Protein AF-A0A1Y2LIB0-F1 (afdb_monomer)

Organism: Epicoccum nigrum (NCBI:txid105696)

Secondary structure (DSSP, 8-state):
-HHHHHHHHHHHHHHT---SS-TTTTGGGEES-EEEEETTEEEEE--EEE-SSS--GGGEEE---EEEEETT-SSS-GGGPPP--TTTHHHHHHHHHHHT--

Structure (mmCIF, N/CA/C/O backbone):
data_AF-A0A1Y2LIB0-F1
#
_entry.id   AF-A0A1Y2LIB0-F1
#
loop_
_atom_site.group_PDB
_atom_site.id
_atom_site.type_symbol
_atom_site.label_atom_id
_atom_site.label_alt_id
_atom_site.label_comp_id
_atom_site.label_asym_id
_atom_site.label_entity_id
_atom_site.label_seq_id
_atom_site.pdbx_PDB_ins_code
_atom_site.Cartn_x
_atom_site.Cartn_y
_atom_site.Cartn_z
_atom_site.occupancy
_atom_site.B_iso_or_equiv
_atom_site.auth_seq_id
_atom_site.auth_comp_id
_atom_site.auth_asym_id
_atom_site.auth_atom_id
_atom_site.pdbx_PDB_model_num
ATOM 1 N N . MET A 1 1 ? 37.116 -15.308 14.034 1.00 62.59 1 MET A N 1
ATOM 2 C CA . MET A 1 1 ? 36.100 -15.907 13.131 1.00 62.59 1 MET A CA 1
ATOM 3 C C . MET A 1 1 ? 34.699 -15.334 13.366 1.00 62.59 1 MET A C 1
ATOM 5 O O . MET A 1 1 ? 34.089 -14.918 12.395 1.00 62.59 1 MET A O 1
ATOM 9 N N . PHE A 1 2 ? 34.221 -15.201 14.613 1.00 66.69 2 PHE A N 1
ATOM 10 C CA . PHE A 1 2 ? 32.898 -14.614 14.923 1.00 66.69 2 PHE A CA 1
ATOM 11 C C . PHE A 1 2 ? 32.708 -13.165 14.428 1.00 66.69 2 PHE A C 1
ATOM 13 O O . PHE A 1 2 ? 31.668 -12.817 13.881 1.00 66.69 2 PHE A O 1
ATOM 20 N N . MET A 1 3 ? 33.743 -12.330 14.555 1.00 73.12 3 MET A N 1
ATOM 21 C CA . MET A 1 3 ? 33.676 -10.918 14.162 1.00 73.12 3 MET A CA 1
ATOM 22 C C . MET A 1 3 ? 33.526 -10.720 12.642 1.00 73.12 3 MET A C 1
ATOM 24 O O . MET A 1 3 ? 32.825 -9.815 12.207 1.00 73.12 3 MET A O 1
ATOM 28 N N . LEU A 1 4 ? 34.125 -11.605 11.834 1.00 75.62 4 LEU A N 1
ATOM 29 C CA . LEU A 1 4 ? 34.029 -11.546 10.370 1.00 75.62 4 LEU A CA 1
ATOM 30 C C . LEU A 1 4 ? 32.612 -11.891 9.884 1.00 75.62 4 LEU A C 1
ATOM 32 O O . LEU A 1 4 ? 32.107 -11.254 8.966 1.00 75.62 4 LEU A O 1
ATOM 36 N N . ALA A 1 5 ? 31.967 -12.867 10.535 1.00 79.31 5 ALA A N 1
ATOM 37 C CA . ALA A 1 5 ? 30.595 -13.277 10.238 1.00 79.31 5 ALA A CA 1
ATOM 38 C C . ALA A 1 5 ? 29.567 -12.193 10.602 1.00 79.31 5 ALA A C 1
ATOM 40 O O . ALA A 1 5 ? 28.563 -12.018 9.917 1.00 79.31 5 ALA A O 1
ATOM 41 N N . LEU A 1 6 ? 29.829 -11.435 11.669 1.00 79.94 6 LEU A N 1
ATOM 42 C CA . LEU A 1 6 ? 28.946 -10.357 12.108 1.00 79.94 6 LEU A CA 1
ATOM 43 C C . LEU A 1 6 ? 29.030 -9.148 11.163 1.00 79.94 6 LEU A C 1
ATOM 45 O O . LEU A 1 6 ? 28.008 -8.563 10.816 1.00 79.94 6 LEU A O 1
ATOM 49 N N . VAL A 1 7 ? 30.235 -8.829 10.676 1.00 83.50 7 VAL A N 1
ATOM 50 C CA . VAL A 1 7 ? 30.450 -7.777 9.668 1.00 83.50 7 VAL A CA 1
ATOM 51 C C . VAL A 1 7 ? 29.836 -8.158 8.317 1.00 83.50 7 VAL A C 1
ATOM 53 O O . VAL A 1 7 ? 29.198 -7.314 7.688 1.00 83.50 7 VAL A O 1
ATOM 56 N N . SER A 1 8 ? 29.965 -9.417 7.878 1.00 77.31 8 SER A N 1
ATOM 57 C CA . SER A 1 8 ? 29.352 -9.868 6.622 1.00 77.31 8 SER A CA 1
ATOM 58 C C . SER A 1 8 ? 27.821 -9.884 6.692 1.00 77.31 8 SER A C 1
ATOM 60 O O . SER A 1 8 ? 27.173 -9.418 5.756 1.00 77.31 8 SER A O 1
ATOM 62 N N . ALA A 1 9 ? 27.232 -10.316 7.812 1.00 77.44 9 ALA A N 1
ATOM 63 C CA . ALA A 1 9 ? 25.785 -10.257 8.028 1.00 77.44 9 ALA A CA 1
ATOM 64 C C . ALA A 1 9 ? 25.245 -8.814 7.997 1.00 77.44 9 ALA A C 1
ATOM 66 O O . ALA A 1 9 ? 24.201 -8.551 7.397 1.00 77.44 9 ALA A O 1
ATOM 67 N N . LEU A 1 10 ? 25.977 -7.858 8.582 1.00 75.81 10 LEU A N 1
ATOM 68 C CA . LEU A 1 10 ? 25.592 -6.444 8.580 1.00 75.81 10 LEU A CA 1
ATOM 69 C C . LEU A 1 10 ? 25.644 -5.821 7.174 1.00 75.81 10 LEU A C 1
ATOM 71 O O . LEU A 1 10 ? 24.798 -4.995 6.829 1.00 75.81 10 LEU A O 1
ATOM 75 N N . LEU A 1 11 ? 26.616 -6.227 6.351 1.00 72.50 11 LEU A N 1
ATOM 76 C CA . LEU A 1 11 ? 26.739 -5.775 4.962 1.00 72.50 11 LEU A CA 1
ATOM 77 C C . LEU A 1 11 ? 25.573 -6.276 4.098 1.00 72.50 11 LEU A C 1
ATOM 79 O O . LEU A 1 11 ? 24.995 -5.494 3.344 1.00 72.50 11 LEU A O 1
ATOM 83 N N . VAL A 1 12 ? 25.180 -7.544 4.265 1.00 72.94 12 VAL A N 1
ATOM 84 C CA . VAL A 1 12 ? 24.016 -8.127 3.575 1.00 72.94 12 VAL A CA 1
ATOM 85 C C . VAL A 1 12 ? 22.726 -7.406 3.982 1.00 72.94 12 VAL A C 1
ATOM 87 O O . VAL A 1 12 ? 21.939 -7.028 3.116 1.00 72.94 12 VAL A O 1
ATOM 90 N N . ALA A 1 13 ? 22.537 -7.115 5.273 1.00 65.75 13 ALA A N 1
ATOM 91 C CA . ALA A 1 13 ? 21.369 -6.371 5.749 1.00 65.75 13 ALA A CA 1
ATOM 92 C C . ALA A 1 13 ? 21.271 -4.960 5.137 1.00 65.75 13 ALA A C 1
ATOM 94 O O . ALA A 1 13 ? 20.179 -4.524 4.773 1.00 65.75 13 ALA A O 1
ATOM 95 N N . LYS A 1 14 ? 22.402 -4.262 4.948 1.00 60.75 14 LYS A N 1
ATOM 96 C CA . LYS A 1 14 ? 22.418 -2.949 4.279 1.00 60.75 14 LYS A CA 1
ATOM 97 C C . LYS A 1 14 ? 22.076 -3.020 2.794 1.00 60.75 14 LYS A C 1
ATOM 99 O O . LYS A 1 14 ? 21.427 -2.109 2.290 1.00 60.75 14 LYS A O 1
ATOM 104 N N . THR A 1 15 ? 22.454 -4.088 2.094 1.00 58.56 15 THR A N 1
ATOM 105 C CA . THR A 1 15 ? 22.071 -4.260 0.680 1.00 58.56 15 THR A CA 1
ATOM 106 C C . THR A 1 15 ? 20.581 -4.556 0.480 1.00 58.56 15 THR A C 1
ATOM 108 O O . THR A 1 15 ? 20.075 -4.369 -0.621 1.00 58.56 15 THR A O 1
ATOM 111 N N . ILE A 1 16 ? 19.862 -4.961 1.536 1.00 55.78 16 ILE A N 1
ATOM 112 C CA . ILE A 1 16 ? 18.413 -5.225 1.496 1.00 55.78 16 ILE A CA 1
ATOM 113 C C . ILE A 1 16 ? 17.589 -3.941 1.697 1.00 55.78 16 ILE A C 1
ATOM 115 O O . ILE A 1 16 ? 16.373 -3.974 1.516 1.00 55.78 16 ILE A O 1
ATOM 119 N N . GLN A 1 17 ? 18.204 -2.785 1.997 1.00 53.12 17 GLN A N 1
ATOM 120 C CA . GLN A 1 17 ? 17.484 -1.507 1.949 1.00 53.12 17 GLN A CA 1
ATOM 121 C C . GLN A 1 17 ? 17.088 -1.191 0.503 1.00 53.12 17 GLN A C 1
ATOM 123 O O . GLN A 1 17 ? 17.801 -0.523 -0.246 1.00 53.12 17 GLN A O 1
ATOM 128 N N . GLN A 1 18 ? 15.917 -1.706 0.130 1.00 56.00 18 GLN A N 1
ATOM 129 C CA . GLN A 1 18 ? 15.161 -1.338 -1.049 1.00 56.00 18 GLN A CA 1
ATOM 130 C C . GLN A 1 18 ? 15.100 0.182 -1.107 1.00 56.00 18 GLN A C 1
ATOM 132 O O . GLN A 1 18 ? 14.736 0.817 -0.120 1.00 56.00 18 GLN A O 1
ATOM 137 N N . SER A 1 19 ? 15.561 0.717 -2.243 1.00 57.19 19 SER A N 1
ATOM 138 C CA . SER A 1 19 ? 15.380 2.083 -2.742 1.00 57.19 19 SER A CA 1
ATOM 139 C C . SER A 1 19 ? 14.903 3.073 -1.674 1.00 57.19 19 SER A C 1
ATOM 141 O O . SER A 1 19 ? 13.720 3.061 -1.355 1.00 57.19 19 SER A O 1
ATOM 143 N N . GLY A 1 20 ? 15.779 3.947 -1.155 1.00 60.53 20 GLY A N 1
ATOM 144 C CA . GLY A 1 20 ? 15.465 4.976 -0.139 1.00 60.53 20 GLY A CA 1
ATOM 145 C C . GLY A 1 20 ? 14.477 6.070 -0.581 1.00 60.53 20 GLY A C 1
ATOM 146 O O . GLY A 1 20 ? 14.610 7.226 -0.195 1.00 60.53 20 GLY A O 1
ATOM 147 N N . ARG A 1 21 ? 13.525 5.720 -1.441 1.00 70.81 21 ARG A N 1
ATOM 148 C CA . ARG A 1 21 ? 12.434 6.536 -1.938 1.00 70.81 21 ARG A CA 1
ATOM 149 C C . ARG A 1 21 ? 11.243 6.364 -1.005 1.00 70.81 21 ARG A C 1
ATOM 151 O O . ARG A 1 21 ? 10.898 5.242 -0.647 1.00 70.81 21 ARG A O 1
ATOM 158 N N . ASP A 1 22 ? 10.619 7.478 -0.650 1.00 76.38 22 ASP A N 1
ATOM 159 C CA . ASP A 1 22 ? 9.386 7.490 0.127 1.00 76.38 22 ASP A CA 1
ATOM 160 C C . ASP A 1 22 ? 8.286 6.723 -0.642 1.00 76.38 22 ASP A C 1
ATOM 162 O O . ASP A 1 22 ? 7.880 7.165 -1.722 1.00 76.38 22 ASP A O 1
ATOM 166 N N . PRO A 1 23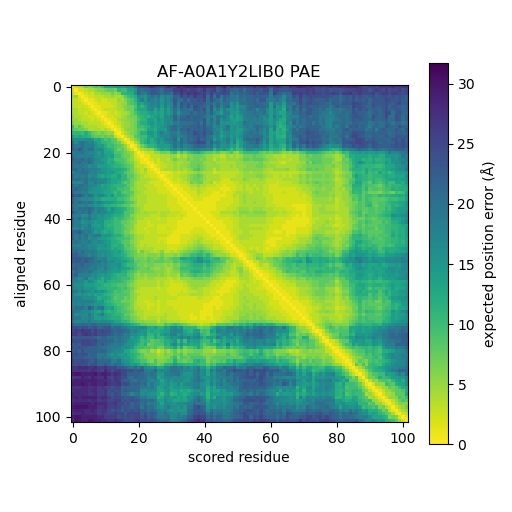 ? 7.810 5.565 -0.143 1.00 72.94 23 PRO A N 1
ATOM 167 C CA . PRO A 1 23 ? 6.870 4.707 -0.868 1.00 72.94 23 PRO A CA 1
ATOM 168 C C . PRO A 1 23 ? 5.460 5.294 -0.9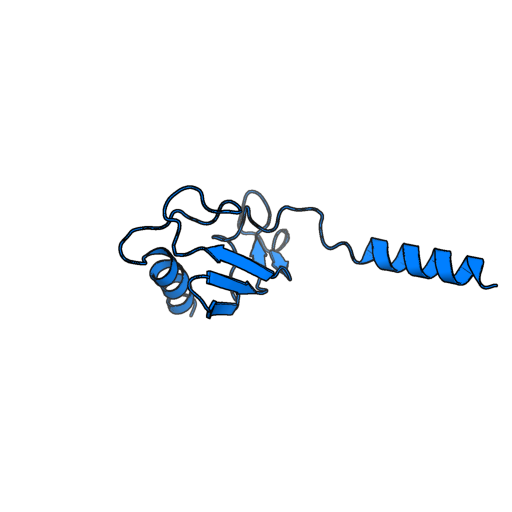89 1.00 72.94 23 PRO A C 1
ATOM 170 O O . PRO A 1 23 ? 4.579 4.660 -1.580 1.00 72.94 23 PRO A O 1
ATOM 173 N N . THR A 1 24 ? 5.254 6.473 -0.412 1.00 74.44 24 THR A N 1
ATOM 174 C CA . THR A 1 24 ? 3.951 7.067 -0.154 1.00 74.44 24 THR A CA 1
ATOM 175 C C . THR A 1 24 ? 3.585 8.177 -1.142 1.00 74.44 24 THR A C 1
ATOM 177 O O . THR A 1 24 ? 2.419 8.364 -1.473 1.00 74.44 24 THR A O 1
ATOM 180 N N . GLN A 1 25 ? 4.590 8.807 -1.755 1.00 75.31 25 GLN A N 1
ATOM 181 C CA . GLN A 1 25 ? 4.417 9.855 -2.770 1.00 75.31 25 GLN A CA 1
ATOM 182 C C . GLN A 1 25 ? 3.777 9.352 -4.078 1.00 75.31 25 GLN A C 1
ATOM 184 O O . GLN A 1 25 ? 3.204 10.128 -4.837 1.00 75.31 25 GLN A O 1
ATOM 189 N N . ASP A 1 26 ? 3.869 8.049 -4.361 1.00 73.81 26 ASP A N 1
ATOM 190 C CA . ASP A 1 26 ? 3.444 7.451 -5.633 1.00 73.81 26 ASP A CA 1
ATOM 191 C C . ASP A 1 26 ? 2.282 6.446 -5.465 1.00 73.81 26 ASP A C 1
ATOM 193 O O . ASP A 1 26 ? 2.080 5.579 -6.318 1.00 73.81 26 ASP A O 1
ATOM 197 N N . VAL A 1 27 ? 1.485 6.545 -4.388 1.00 75.50 27 VAL A N 1
ATOM 198 C CA . VAL A 1 27 ? 0.337 5.642 -4.134 1.00 75.50 27 VAL A CA 1
ATOM 199 C C . VAL A 1 27 ? -0.639 5.612 -5.320 1.00 75.50 27 VAL A C 1
ATOM 201 O O . VAL A 1 27 ? -0.982 4.533 -5.800 1.00 75.50 27 VAL A O 1
ATOM 204 N N . CYS A 1 28 ? -1.007 6.771 -5.877 1.00 74.56 28 CYS A N 1
ATOM 205 C CA . CYS A 1 28 ? -1.919 6.868 -7.030 1.00 74.56 28 CYS A CA 1
ATOM 206 C C . CYS A 1 28 ? -1.336 6.327 -8.347 1.00 74.56 28 CYS A C 1
ATOM 208 O O . CYS A 1 28 ? -2.075 6.103 -9.302 1.00 74.56 28 CYS A O 1
ATOM 210 N N . ARG A 1 29 ? -0.013 6.143 -8.425 1.00 75.94 29 ARG A N 1
ATOM 211 C CA . ARG A 1 29 ? 0.707 5.687 -9.629 1.00 75.94 29 ARG A CA 1
ATOM 212 C C . ARG A 1 29 ? 1.099 4.213 -9.551 1.00 75.94 29 ARG A C 1
ATOM 214 O O . ARG A 1 29 ? 1.852 3.715 -10.390 1.00 75.94 29 ARG A O 1
ATOM 221 N N . ARG A 1 30 ? 0.624 3.526 -8.512 1.00 81.19 30 ARG A N 1
ATOM 222 C CA . ARG A 1 30 ? 0.898 2.124 -8.233 1.00 81.19 30 ARG A CA 1
ATOM 223 C C . ARG A 1 30 ? -0.227 1.248 -8.773 1.00 81.19 30 ARG A C 1
ATOM 225 O O . ARG A 1 30 ? -1.384 1.370 -8.380 1.00 81.19 30 ARG A O 1
ATOM 232 N N . HIS A 1 31 ? 0.132 0.272 -9.591 1.00 83.56 31 HIS A N 1
ATOM 233 C CA . HIS A 1 31 ? -0.780 -0.703 -10.182 1.00 83.56 31 HIS A CA 1
ATOM 234 C C . HIS A 1 31 ? -0.552 -2.098 -9.594 1.00 83.56 31 HIS A C 1
ATOM 236 O O . HIS A 1 31 ? 0.496 -2.368 -9.007 1.00 83.56 31 HIS A O 1
ATOM 242 N N . LYS A 1 32 ? -1.523 -3.003 -9.780 1.00 87.25 32 LYS A N 1
ATOM 243 C CA . LYS A 1 32 ? -1.438 -4.418 -9.359 1.00 87.25 32 LYS A CA 1
ATOM 244 C C . LYS A 1 32 ? -1.076 -4.608 -7.877 1.00 87.25 32 LYS A C 1
ATOM 246 O O . LYS A 1 32 ? -0.394 -5.563 -7.517 1.00 87.25 32 LYS A O 1
ATOM 251 N N . HIS A 1 33 ? -1.496 -3.674 -7.032 1.00 86.25 33 HIS A N 1
ATOM 252 C CA . HIS A 1 33 ? -1.355 -3.777 -5.587 1.00 86.25 33 HIS A CA 1
ATOM 253 C C . HIS A 1 33 ? -2.558 -4.524 -4.996 1.00 86.25 33 HIS A C 1
ATOM 255 O O . HIS A 1 33 ? -3.621 -4.605 -5.615 1.00 86.25 33 HIS A O 1
ATOM 261 N N . LEU A 1 34 ? -2.379 -5.072 -3.801 1.00 88.94 34 LEU A N 1
ATOM 262 C CA . LEU A 1 34 ? -3.444 -5.691 -3.018 1.00 88.94 34 LEU A CA 1
ATOM 263 C C . LEU A 1 34 ? -3.986 -4.669 -2.023 1.00 88.94 34 LEU A C 1
ATOM 265 O O . LEU A 1 34 ? -3.205 -3.908 -1.449 1.00 88.94 34 LEU A O 1
ATOM 269 N N . THR A 1 35 ? -5.300 -4.668 -1.803 1.00 86.75 35 THR A N 1
ATOM 270 C CA . THR A 1 35 ? -5.943 -3.837 -0.781 1.00 86.75 35 THR A CA 1
ATOM 271 C C . THR A 1 35 ? -6.836 -4.655 0.134 1.00 86.75 35 THR A C 1
ATOM 273 O O . THR A 1 35 ? -7.449 -5.637 -0.287 1.00 86.75 35 THR A O 1
ATOM 276 N N . CYS A 1 36 ? -6.931 -4.239 1.392 1.00 87.38 36 CYS A N 1
ATOM 277 C CA . CYS A 1 36 ? -7.966 -4.706 2.307 1.00 87.38 36 CYS A CA 1
ATOM 278 C C . CYS A 1 36 ? -8.332 -3.607 3.306 1.00 87.38 36 CYS A C 1
ATOM 280 O O . CYS A 1 36 ? -7.550 -2.688 3.543 1.00 87.38 36 CYS A O 1
ATOM 282 N N . VAL A 1 37 ? -9.530 -3.701 3.879 1.00 88.12 37 VAL A N 1
ATOM 283 C CA . VAL A 1 37 ? -9.965 -2.828 4.972 1.00 88.12 37 VAL A CA 1
ATOM 284 C C . VAL A 1 37 ? -10.146 -3.679 6.219 1.00 88.12 37 VAL A C 1
ATOM 286 O O . VAL A 1 37 ? -10.869 -4.673 6.180 1.00 88.12 37 VAL A O 1
ATOM 289 N N . VAL A 1 38 ? -9.487 -3.290 7.308 1.00 89.69 38 VAL A N 1
ATOM 290 C CA . VAL A 1 38 ? -9.606 -3.921 8.631 1.00 89.69 38 VAL A CA 1
ATOM 291 C C . VAL A 1 38 ? -9.638 -2.804 9.667 1.00 89.69 38 VAL A C 1
ATOM 293 O O . VAL A 1 38 ? -8.812 -1.900 9.595 1.00 89.69 38 VAL A O 1
ATOM 296 N N . ASP A 1 39 ? -10.602 -2.833 10.589 1.00 92.75 39 ASP A N 1
ATOM 297 C CA . ASP A 1 39 ? -10.727 -1.868 11.695 1.00 92.75 39 ASP A CA 1
ATOM 298 C C . ASP A 1 39 ? -10.601 -0.395 11.262 1.00 92.75 39 ASP A C 1
ATOM 300 O O . ASP A 1 39 ? -9.828 0.383 11.819 1.00 92.75 39 ASP A O 1
ATOM 304 N N . SER A 1 40 ? -11.350 -0.016 10.219 1.00 87.44 40 SER A N 1
ATOM 305 C CA . SER A 1 40 ? -11.335 1.333 9.628 1.00 87.44 40 SER A CA 1
ATOM 306 C C . SER A 1 40 ? -9.968 1.789 9.103 1.00 87.44 40 SER A C 1
ATOM 308 O O . SER A 1 40 ? -9.746 2.981 8.920 1.00 87.44 40 SER A O 1
ATOM 310 N N . LYS A 1 41 ? -9.054 0.864 8.806 1.00 85.69 41 LYS A N 1
ATOM 311 C CA . LYS A 1 41 ? -7.793 1.146 8.115 1.00 85.69 41 LYS A CA 1
ATOM 312 C C . LYS A 1 41 ? -7.791 0.495 6.745 1.00 85.69 41 LYS A C 1
ATOM 314 O O . LYS A 1 41 ? -8.082 -0.693 6.615 1.00 85.69 41 LYS A O 1
ATOM 319 N N . LEU A 1 42 ? -7.448 1.272 5.724 1.00 84.94 42 LEU A N 1
ATOM 320 C CA . LEU A 1 42 ? -7.182 0.767 4.384 1.00 84.94 42 LEU A CA 1
ATOM 321 C C . LEU A 1 42 ? -5.712 0.372 4.302 1.00 84.94 42 LEU A C 1
ATOM 323 O O . LEU A 1 42 ? -4.848 1.229 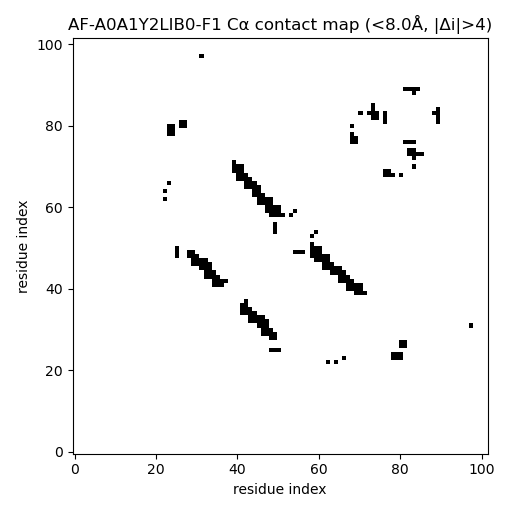4.431 1.00 84.94 42 LEU A O 1
ATOM 327 N N . TYR A 1 43 ? -5.434 -0.898 4.042 1.00 86.94 43 TYR A N 1
ATOM 328 C CA . TYR A 1 43 ? -4.090 -1.416 3.814 1.00 86.94 43 TYR A CA 1
ATOM 329 C C . TYR A 1 43 ? -3.820 -1.558 2.318 1.00 86.94 43 TYR A C 1
ATOM 331 O O . TYR A 1 43 ? -4.684 -2.016 1.569 1.00 86.94 43 TYR A O 1
ATOM 339 N N . LEU A 1 44 ? -2.607 -1.204 1.891 1.00 86.88 44 LEU A N 1
ATOM 340 C CA . LEU A 1 44 ? -2.076 -1.437 0.550 1.00 86.88 44 LEU A CA 1
ATOM 341 C C . LEU A 1 44 ? -0.795 -2.249 0.652 1.00 86.88 44 LEU A C 1
ATOM 343 O O . LEU A 1 44 ? 0.153 -1.833 1.316 1.00 86.88 44 LEU A O 1
ATOM 347 N N . TYR A 1 45 ? -0.724 -3.354 -0.079 1.00 88.44 45 TYR A N 1
ATOM 348 C CA . TYR A 1 45 ? 0.485 -4.158 -0.160 1.00 88.44 45 TYR A CA 1
ATOM 349 C C . TYR A 1 45 ? 0.957 -4.337 -1.596 1.00 88.44 45 TYR A C 1
ATOM 351 O O . TYR A 1 45 ? 0.175 -4.631 -2.505 1.00 88.44 45 TYR A O 1
ATOM 359 N N . GLY A 1 46 ? 2.271 -4.232 -1.775 1.00 88.25 46 GLY A N 1
ATOM 360 C CA . GLY A 1 46 ? 2.921 -4.647 -3.005 1.00 88.25 46 GLY A CA 1
ATOM 361 C C . GLY A 1 46 ? 2.593 -3.744 -4.195 1.00 88.25 46 GLY A C 1
ATOM 362 O O . GLY A 1 46 ? 2.194 -2.590 -4.031 1.00 88.25 46 GLY A O 1
ATOM 363 N N . GLY A 1 47 ? 2.718 -4.303 -5.397 1.00 88.12 47 GLY A N 1
ATOM 364 C CA . GLY A 1 47 ? 2.374 -3.658 -6.661 1.00 88.12 47 GLY A CA 1
ATOM 365 C C . GLY A 1 47 ? 3.581 -3.137 -7.432 1.00 88.12 47 GLY A C 1
ATOM 366 O O . GLY A 1 47 ? 4.737 -3.382 -7.091 1.00 88.12 47 GLY A O 1
ATOM 367 N N . ILE A 1 48 ? 3.296 -2.430 -8.517 1.00 87.44 48 ILE A N 1
ATOM 368 C CA . ILE A 1 48 ? 4.300 -1.892 -9.429 1.00 87.44 48 ILE A CA 1
ATOM 369 C C . ILE A 1 48 ? 4.037 -0.401 -9.598 1.00 87.44 48 ILE A C 1
ATOM 371 O O . ILE A 1 48 ? 2.902 -0.010 -9.865 1.00 87.44 48 ILE A O 1
ATOM 375 N N . ALA A 1 49 ? 5.064 0.423 -9.428 1.00 83.56 49 ALA A N 1
ATOM 376 C CA . ALA A 1 49 ? 4.967 1.873 -9.533 1.00 83.56 49 ALA A CA 1
ATOM 377 C C . ALA A 1 49 ? 5.924 2.405 -10.602 1.00 83.56 49 ALA A C 1
ATOM 379 O O . ALA A 1 49 ? 7.013 1.864 -10.808 1.00 83.56 49 ALA A O 1
ATOM 380 N N . TYR A 1 50 ? 5.508 3.482 -11.268 1.00 81.25 50 TYR A N 1
ATOM 381 C CA . TYR A 1 50 ? 6.355 4.242 -12.183 1.00 81.25 50 TYR A CA 1
ATOM 382 C C . TYR A 1 50 ? 6.985 5.412 -11.441 1.00 81.25 50 TYR A C 1
ATOM 384 O O . TYR A 1 50 ? 6.345 6.424 -11.170 1.00 81.25 50 TYR A O 1
ATOM 392 N N . TYR A 1 51 ? 8.259 5.273 -11.126 1.00 76.25 51 TYR A N 1
ATOM 393 C CA . TYR A 1 51 ? 8.988 6.188 -10.267 1.00 76.25 51 TYR A CA 1
ATOM 394 C C . TYR A 1 51 ? 9.698 7.296 -11.060 1.00 76.25 51 TYR A C 1
ATOM 396 O O . TYR A 1 51 ? 10.685 7.047 -11.742 1.00 76.25 51 TYR A O 1
ATOM 404 N N . GLY A 1 52 ? 9.265 8.554 -10.915 1.00 74.75 52 GLY A N 1
ATOM 405 C CA . GLY A 1 52 ? 9.841 9.715 -11.624 1.00 74.75 52 GLY A CA 1
ATOM 406 C C . GLY A 1 52 ? 8.803 10.502 -12.426 1.00 74.75 52 GLY A C 1
ATOM 407 O O . GLY A 1 52 ? 7.609 10.320 -12.229 1.00 74.75 52 GLY A O 1
ATOM 408 N N . SER A 1 53 ? 9.223 11.374 -13.339 1.00 71.12 53 SER A N 1
ATOM 409 C CA . SER A 1 53 ? 8.348 12.339 -14.034 1.00 71.12 53 SER A CA 1
ATOM 410 C C . SER A 1 53 ? 7.503 11.768 -15.188 1.00 71.12 53 SER A C 1
ATOM 412 O O . SER A 1 53 ? 6.839 12.526 -15.889 1.00 71.12 53 SER A O 1
ATOM 414 N N . GLY A 1 54 ? 7.475 10.446 -15.389 1.00 71.06 54 GLY A N 1
ATOM 415 C CA . GLY A 1 54 ? 6.673 9.829 -16.448 1.00 71.06 54 GLY A CA 1
ATOM 416 C C . GLY A 1 54 ? 6.405 8.337 -16.259 1.00 71.06 54 GLY A C 1
ATOM 417 O O . GLY A 1 54 ? 6.988 7.684 -15.391 1.00 71.06 54 GLY A O 1
ATOM 418 N N . MET A 1 55 ? 5.501 7.813 -17.088 1.00 75.25 55 MET A N 1
ATOM 419 C CA . MET A 1 55 ? 5.171 6.389 -17.201 1.00 75.25 55 MET A CA 1
ATOM 420 C C . MET A 1 55 ? 6.083 5.764 -18.266 1.00 75.25 55 MET A C 1
ATOM 422 O O . MET A 1 55 ? 5.758 5.783 -19.451 1.00 75.25 55 MET A O 1
ATOM 426 N N . ASN A 1 56 ? 7.259 5.271 -17.873 1.00 79.12 56 ASN A N 1
ATOM 427 C CA . ASN A 1 56 ? 8.196 4.604 -18.780 1.00 79.12 56 ASN A CA 1
ATOM 428 C C . ASN A 1 56 ? 8.596 3.238 -18.210 1.00 79.12 56 ASN A C 1
ATOM 430 O O . ASN A 1 56 ? 8.707 3.070 -17.001 1.00 79.12 56 ASN A O 1
ATOM 434 N N . VAL A 1 57 ? 8.853 2.255 -19.071 1.00 80.19 57 VAL A N 1
ATOM 435 C CA . VAL A 1 57 ? 9.346 0.934 -18.650 1.00 80.19 57 VAL A CA 1
ATOM 436 C C . VAL A 1 57 ? 10.652 1.011 -17.850 1.00 80.19 57 VAL A C 1
ATOM 438 O O . VAL A 1 57 ? 10.868 0.181 -16.975 1.00 80.19 57 VAL A O 1
ATOM 441 N N . SER A 1 58 ? 11.491 2.026 -18.081 1.00 82.75 58 SER A N 1
ATOM 442 C CA . SER A 1 58 ? 12.735 2.242 -17.328 1.00 82.75 58 SER A CA 1
ATOM 443 C C . SER A 1 58 ? 12.516 2.730 -15.893 1.00 82.75 58 SER A C 1
ATOM 445 O O . SER A 1 58 ? 13.393 2.562 -15.049 1.00 82.75 58 SER A O 1
ATOM 447 N N . THR A 1 59 ? 11.355 3.326 -15.604 1.00 81.12 59 THR A N 1
ATOM 448 C CA . THR A 1 59 ? 10.976 3.807 -14.268 1.00 81.12 59 THR A CA 1
ATOM 449 C C . THR A 1 59 ? 10.068 2.832 -13.525 1.00 81.12 59 THR A C 1
ATOM 451 O O . THR A 1 59 ? 9.698 3.092 -12.379 1.00 81.12 59 THR A O 1
ATOM 454 N N . LEU A 1 60 ? 9.717 1.712 -14.159 1.00 84.19 60 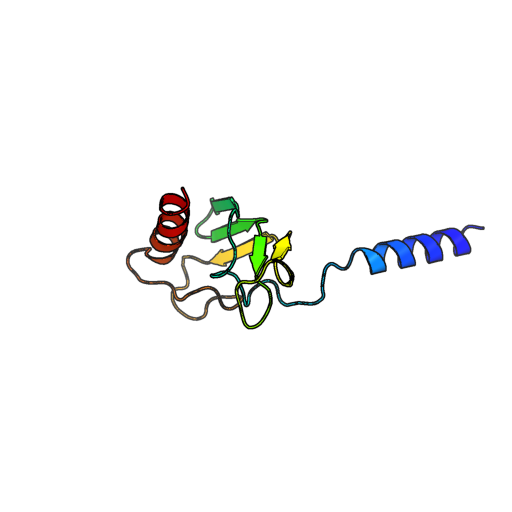LEU A N 1
ATOM 455 C CA . LEU A 1 60 ? 8.883 0.669 -13.586 1.00 84.19 60 LEU A CA 1
ATOM 456 C C . LEU A 1 60 ? 9.659 -0.092 -12.508 1.00 84.19 60 LEU A C 1
ATOM 458 O O . LEU A 1 60 ? 10.692 -0.699 -12.787 1.00 84.19 60 LEU A O 1
ATOM 462 N N . GLN A 1 61 ? 9.151 -0.095 -11.279 1.00 85.62 61 GLN A N 1
ATOM 463 C CA . GLN A 1 61 ? 9.746 -0.865 -10.190 1.00 85.62 61 GLN A CA 1
ATOM 464 C C . GLN A 1 61 ? 8.676 -1.534 -9.333 1.00 85.62 61 GLN A C 1
ATOM 466 O O . GLN A 1 61 ? 7.594 -0.986 -9.106 1.00 85.62 61 GLN A O 1
ATOM 471 N N . THR A 1 62 ? 9.004 -2.717 -8.819 1.00 86.94 62 THR A N 1
ATOM 472 C CA . THR A 1 62 ? 8.181 -3.406 -7.825 1.00 86.94 62 THR A CA 1
ATOM 473 C C . THR A 1 62 ? 8.267 -2.666 -6.497 1.00 86.94 62 THR A C 1
ATOM 475 O O . THR A 1 62 ? 9.351 -2.477 -5.947 1.00 86.94 62 THR A O 1
ATOM 478 N N . ASN A 1 63 ? 7.115 -2.267 -5.970 1.00 84.44 63 ASN A N 1
ATO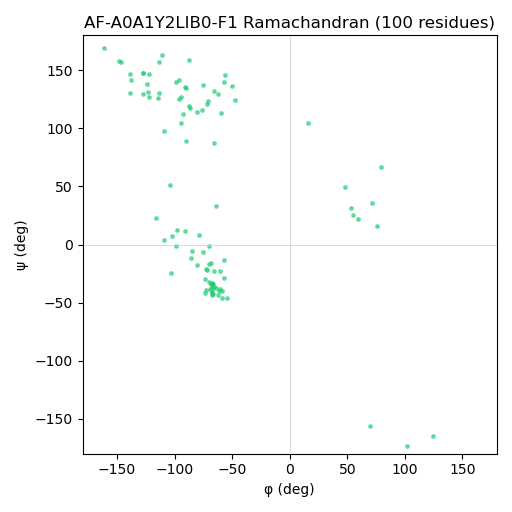M 479 C CA . ASN A 1 63 ? 6.984 -1.744 -4.622 1.00 84.44 63 ASN A CA 1
ATOM 480 C C . ASN A 1 63 ? 6.597 -2.904 -3.697 1.00 84.44 63 ASN A C 1
ATOM 482 O O . ASN A 1 63 ? 5.639 -3.613 -3.976 1.00 84.44 63 ASN A O 1
ATOM 486 N N . THR A 1 64 ? 7.338 -3.112 -2.613 1.00 87.31 64 THR A N 1
ATOM 487 C CA . THR A 1 64 ? 7.099 -4.188 -1.629 1.00 87.31 64 THR A CA 1
ATOM 488 C C . THR A 1 64 ? 6.573 -3.667 -0.294 1.00 87.31 64 THR A C 1
ATOM 490 O O . THR A 1 64 ? 6.402 -4.441 0.647 1.00 87.31 64 THR A O 1
ATOM 493 N N . TYR A 1 65 ? 6.327 -2.363 -0.189 1.00 85.94 65 TYR A N 1
ATOM 494 C CA . TYR A 1 65 ? 5.928 -1.728 1.056 1.00 85.94 65 TYR A CA 1
ATOM 495 C C . TYR A 1 65 ? 4.467 -2.039 1.377 1.00 85.94 65 TYR A C 1
ATOM 497 O O . TYR A 1 65 ? 3.590 -1.963 0.506 1.00 85.94 65 TYR A O 1
ATOM 505 N N . LEU A 1 66 ? 4.229 -2.343 2.653 1.00 87.50 66 LEU A N 1
ATOM 506 C CA . LEU A 1 66 ? 2.911 -2.321 3.271 1.00 87.50 66 LEU A CA 1
ATOM 507 C C . LEU A 1 66 ? 2.643 -0.899 3.762 1.00 87.50 66 LEU A C 1
ATOM 509 O O . LEU A 1 66 ? 3.363 -0.398 4.623 1.00 87.50 66 LEU A O 1
ATOM 513 N N . LEU A 1 67 ? 1.621 -0.265 3.204 1.00 85.12 67 LEU A N 1
ATOM 514 C CA . 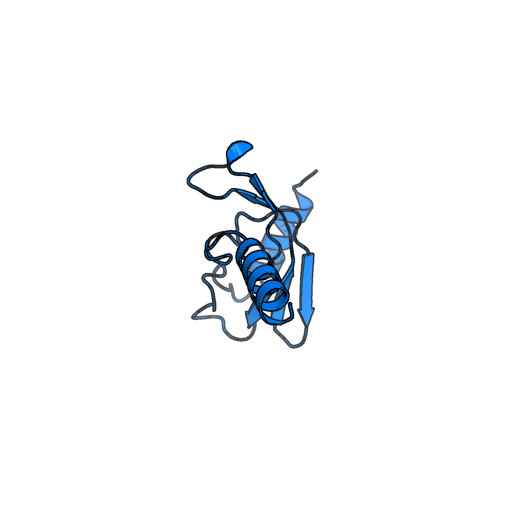LEU A 1 67 ? 1.134 1.045 3.619 1.00 85.12 67 LEU A CA 1
ATOM 515 C C . LEU A 1 67 ? -0.260 0.897 4.214 1.00 85.12 67 LEU A C 1
ATOM 517 O O . LEU A 1 67 ? -0.976 -0.052 3.889 1.00 85.12 67 LEU A O 1
ATOM 521 N N . TRP A 1 68 ? -0.655 1.846 5.052 1.00 85.75 68 TRP A N 1
ATOM 522 C CA . TRP A 1 68 ? -2.023 1.935 5.532 1.00 85.75 68 TRP A CA 1
ATOM 523 C C . TRP A 1 68 ? -2.437 3.388 5.741 1.00 85.75 68 TRP A C 1
ATOM 525 O O . TRP A 1 68 ? -1.579 4.248 5.919 1.00 85.75 68 TRP A O 1
ATOM 535 N N . GLU A 1 69 ? -3.744 3.624 5.720 1.00 82.94 69 GLU A N 1
ATOM 536 C CA . GLU A 1 69 ? -4.356 4.925 5.984 1.00 82.94 69 GLU A CA 1
ATOM 537 C C . GLU A 1 69 ? -5.599 4.751 6.866 1.00 82.94 69 GLU A C 1
ATOM 539 O O . GLU A 1 69 ? -6.348 3.777 6.720 1.00 82.94 69 GLU A O 1
ATOM 544 N N . ASP A 1 70 ? -5.803 5.677 7.804 1.00 84.00 70 ASP A N 1
ATOM 545 C CA . ASP A 1 70 ? -6.960 5.692 8.703 1.00 84.00 70 ASP A CA 1
ATOM 546 C C . ASP A 1 70 ? -8.188 6.293 8.005 1.00 84.00 70 ASP A C 1
ATOM 548 O O . ASP A 1 70 ? -8.231 7.481 7.701 1.00 84.00 70 ASP A O 1
ATOM 552 N N . LEU A 1 71 ? -9.222 5.485 7.780 1.00 80.12 71 LEU A N 1
ATOM 553 C CA . LEU A 1 71 ? -10.453 5.907 7.105 1.00 80.12 71 LEU A CA 1
ATOM 554 C C . LEU A 1 71 ? -11.370 6.761 7.991 1.00 80.12 71 LEU A C 1
ATOM 556 O O . LEU A 1 71 ? -12.390 7.261 7.520 1.00 80.12 71 LEU A O 1
ATOM 560 N N . THR A 1 72 ? -11.045 6.924 9.275 1.00 82.12 72 THR A N 1
ATOM 561 C CA . THR A 1 72 ? -11.794 7.808 10.182 1.00 82.12 72 THR A CA 1
ATOM 562 C C . THR A 1 72 ? -11.311 9.257 10.127 1.00 82.12 72 THR A C 1
ATOM 564 O O . THR A 1 72 ? -11.992 10.151 10.633 1.00 82.12 72 THR A O 1
ATOM 567 N N . LYS A 1 73 ? -10.160 9.515 9.492 1.00 74.12 73 LYS A N 1
ATOM 568 C CA . LYS A 1 73 ? -9.551 10.843 9.386 1.00 74.12 73 LYS A CA 1
ATOM 569 C C . LYS A 1 73 ? -9.659 11.359 7.955 1.00 74.12 73 LYS A C 1
ATOM 571 O O . LYS A 1 73 ? -8.849 11.036 7.097 1.00 74.12 73 LYS A O 1
ATOM 576 N N . ALA A 1 74 ? -10.672 12.185 7.702 1.00 60.25 74 ALA A N 1
ATOM 577 C CA . ALA A 1 74 ? -10.885 12.770 6.377 1.00 60.25 74 ALA A CA 1
ATOM 578 C C . ALA A 1 74 ? -9.861 13.866 6.017 1.00 60.25 74 ALA A C 1
ATOM 580 O O . ALA A 1 74 ? -9.654 14.164 4.841 1.00 60.25 74 ALA A O 1
ATOM 581 N N . GLU A 1 75 ? -9.215 14.455 7.026 1.00 57.41 75 GLU A N 1
ATOM 582 C CA . GLU A 1 75 ? -8.276 15.562 6.881 1.00 57.41 75 GLU A CA 1
ATOM 583 C C . GLU A 1 75 ? -6.918 15.186 7.475 1.00 57.41 75 GLU A C 1
ATOM 585 O O . GLU A 1 75 ? -6.837 14.701 8.604 1.00 57.41 75 GLU A O 1
ATOM 590 N N . GLY A 1 76 ? -5.847 15.424 6.714 1.00 56.66 76 GLY A N 1
ATOM 591 C CA . GLY A 1 76 ? -4.487 15.086 7.132 1.00 56.66 76 GLY A CA 1
ATOM 592 C C . GLY A 1 76 ? -4.190 13.605 6.949 1.00 56.66 76 GLY A 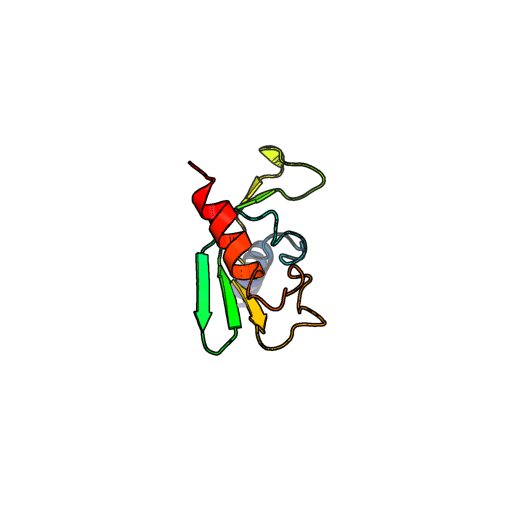C 1
ATOM 593 O O . GLY A 1 76 ? -3.992 12.884 7.924 1.00 56.66 76 GLY A O 1
ATOM 594 N N . THR A 1 77 ? -4.158 13.169 5.690 1.00 58.59 77 THR A N 1
ATOM 595 C CA . THR A 1 77 ? -3.785 11.798 5.369 1.00 58.59 77 THR A CA 1
ATOM 596 C C . THR A 1 77 ? -2.353 11.537 5.802 1.00 58.59 77 THR A C 1
ATOM 598 O O . THR A 1 77 ? -1.445 12.304 5.448 1.00 58.59 77 THR A O 1
ATOM 601 N N . GLU A 1 78 ? -2.137 10.456 6.538 1.00 59.00 78 GLU A N 1
ATOM 602 C CA . GLU A 1 78 ? -0.790 10.021 6.855 1.00 59.00 78 GLU A CA 1
ATOM 603 C C . GLU A 1 78 ? -0.173 9.600 5.512 1.00 59.00 78 GLU A C 1
ATOM 605 O O . GLU A 1 78 ? -0.816 8.946 4.695 1.00 59.00 78 GLU A O 1
ATOM 610 N N . TYR A 1 79 ? 1.044 10.052 5.201 1.00 60.91 79 TYR A N 1
ATOM 611 C CA . TYR A 1 79 ? 1.766 9.562 4.020 1.00 60.91 79 TYR A CA 1
ATOM 612 C C . TYR A 1 79 ? 1.247 10.007 2.631 1.00 60.91 79 TYR A C 1
ATOM 614 O O . TYR A 1 79 ? 1.347 9.266 1.661 1.00 60.91 79 TYR A O 1
ATOM 622 N N . SER A 1 80 ? 0.737 11.234 2.473 1.00 63.88 80 SER A N 1
ATOM 623 C CA . SER A 1 80 ? 0.320 11.770 1.152 1.00 63.88 80 SER A CA 1
ATOM 624 C C . SER A 1 80 ? -0.699 10.894 0.404 1.00 63.88 80 SER A C 1
ATOM 626 O O . SER A 1 80 ? -0.769 10.927 -0.830 1.00 63.88 80 SER A O 1
ATOM 628 N N . PHE A 1 81 ? -1.489 10.097 1.132 1.00 69.44 81 PHE A N 1
ATOM 629 C CA . PHE A 1 81 ? -2.605 9.386 0.528 1.00 69.44 81 PHE A CA 1
ATOM 630 C C . PHE A 1 81 ? -3.544 10.390 -0.165 1.00 69.44 81 PHE A C 1
ATOM 632 O O . PHE A 1 81 ? -3.699 11.529 0.283 1.00 69.44 81 PHE A O 1
ATOM 639 N N . PRO A 1 82 ? -4.166 10.011 -1.293 1.00 68.25 82 PRO A N 1
ATOM 640 C CA . PRO A 1 82 ? -5.147 10.873 -1.935 1.00 68.25 82 PRO A CA 1
ATOM 641 C C . PRO A 1 82 ? -6.278 11.227 -0.962 1.00 68.25 82 PRO A C 1
ATOM 643 O O . PRO A 1 82 ? -6.747 10.376 -0.207 1.00 68.25 82 PRO A O 1
ATOM 646 N N . VAL A 1 83 ? -6.711 12.492 -1.015 1.00 68.00 83 VAL A N 1
ATOM 647 C CA . VAL A 1 83 ? -7.715 13.069 -0.109 1.00 68.00 83 VAL A CA 1
ATOM 648 C C . VAL A 1 83 ? -8.960 12.192 -0.019 1.00 68.00 83 VAL A C 1
ATOM 650 O O . VAL A 1 83 ? -9.496 11.722 -1.029 1.00 68.00 83 VAL A O 1
ATOM 653 N N . GLN A 1 84 ? -9.437 12.018 1.213 1.00 62.50 84 GLN A N 1
ATOM 654 C CA . GLN A 1 84 ? -10.639 11.261 1.501 1.00 62.50 84 GLN A CA 1
ATOM 655 C C . GLN A 1 84 ? -11.888 12.067 1.150 1.00 62.50 84 GLN A C 1
ATOM 657 O O . GLN A 1 84 ? -12.174 13.096 1.753 1.00 62.50 84 GLN A O 1
ATOM 662 N N . TYR A 1 85 ? -12.664 11.597 0.175 1.00 62.16 85 TYR A N 1
ATOM 663 C CA . TYR A 1 85 ? -13.977 12.173 -0.115 1.00 62.16 85 TYR A CA 1
ATOM 664 C C . TYR A 1 85 ? -15.051 11.442 0.695 1.00 62.16 85 TYR A C 1
ATOM 666 O O . TYR A 1 85 ? -15.075 10.210 0.738 1.00 62.16 85 TYR A O 1
ATOM 674 N N . SER A 1 86 ? -15.968 12.207 1.292 1.00 53.81 86 SER A N 1
ATOM 675 C CA . SER A 1 86 ? -16.985 11.755 2.258 1.00 53.81 86 SER A CA 1
ATOM 676 C C . SER A 1 86 ? -17.925 10.638 1.780 1.00 53.81 86 SER A C 1
ATOM 678 O O . SER A 1 86 ? -18.591 10.020 2.604 1.00 53.81 86 SER A O 1
ATOM 680 N N . ASN A 1 87 ? -17.974 10.329 0.480 1.00 55.53 87 ASN A N 1
ATOM 681 C CA . ASN A 1 87 ? -18.745 9.199 -0.054 1.00 55.53 87 ASN A CA 1
ATOM 682 C C . ASN A 1 87 ? -17.941 7.879 -0.141 1.00 55.53 87 ASN A C 1
ATOM 684 O O . ASN A 1 87 ? -18.375 6.950 -0.820 1.00 55.53 87 ASN A O 1
ATOM 688 N N . GLY A 1 88 ? -16.751 7.802 0.468 1.00 51.34 88 GLY A N 1
ATOM 689 C CA . GLY A 1 88 ? -15.853 6.645 0.352 1.00 51.34 88 GLY A CA 1
ATOM 690 C C . GLY A 1 88 ? -15.113 6.563 -0.992 1.00 51.34 88 GLY A C 1
ATOM 691 O O . GLY A 1 88 ? -14.567 5.513 -1.341 1.00 51.34 88 GLY A O 1
ATOM 692 N N . SER A 1 89 ? -15.082 7.659 -1.765 1.00 53.41 89 SER A N 1
ATOM 693 C CA . SER A 1 89 ? -14.634 7.657 -3.165 1.00 53.41 89 SER A CA 1
ATOM 694 C C . SER A 1 89 ? -13.189 7.218 -3.367 1.00 53.41 89 SER A C 1
ATOM 696 O O . SER A 1 89 ? -12.889 6.687 -4.430 1.00 53.41 89 SER A O 1
ATOM 698 N N . ILE A 1 90 ? -12.312 7.318 -2.365 1.00 53.75 90 ILE A N 1
ATOM 699 C CA . ILE A 1 90 ? -10.927 6.828 -2.489 1.00 53.75 90 ILE A CA 1
ATOM 700 C C . ILE A 1 90 ? -10.903 5.333 -2.812 1.00 53.75 90 ILE A C 1
ATOM 702 O O . ILE A 1 90 ? -10.205 4.906 -3.731 1.00 53.75 90 ILE A O 1
ATOM 706 N N . VAL A 1 91 ? -11.719 4.549 -2.096 1.00 53.53 91 VAL A N 1
ATOM 707 C CA . VAL A 1 91 ? -11.834 3.101 -2.300 1.00 53.53 91 VAL A CA 1
ATOM 708 C C . VAL A 1 91 ? -12.464 2.831 -3.664 1.00 53.53 91 VAL A C 1
ATOM 710 O O . VAL A 1 91 ? -11.954 2.015 -4.431 1.00 53.53 91 VAL A O 1
ATOM 713 N N . SER A 1 92 ? -13.510 3.586 -4.022 1.00 48.72 92 SER A N 1
ATOM 714 C CA . SER A 1 92 ? -14.176 3.435 -5.320 1.00 48.72 92 SER A CA 1
ATOM 715 C C . SER A 1 92 ? -13.282 3.809 -6.506 1.00 48.72 92 SER A C 1
ATOM 717 O O . SER A 1 92 ? -13.325 3.136 -7.529 1.00 48.72 92 SER A O 1
ATOM 719 N N . ASN A 1 93 ? -12.423 4.826 -6.379 1.00 49.41 93 ASN A N 1
ATOM 720 C CA . ASN A 1 93 ? -11.526 5.265 -7.442 1.00 49.41 93 ASN A CA 1
ATOM 721 C C . ASN A 1 93 ? -10.383 4.268 -7.618 1.00 49.41 93 ASN A C 1
ATOM 723 O O . ASN A 1 93 ? -10.081 3.905 -8.751 1.00 49.41 93 ASN A O 1
ATOM 727 N N . MET A 1 94 ? -9.809 3.742 -6.530 1.00 53.41 94 MET A N 1
ATOM 728 C CA . MET A 1 94 ? -8.797 2.681 -6.620 1.00 53.41 94 MET A CA 1
ATOM 729 C C . MET A 1 94 ? -9.367 1.387 -7.226 1.00 53.41 94 MET A C 1
ATOM 731 O O . MET A 1 94 ? -8.713 0.757 -8.058 1.00 53.41 94 MET A O 1
ATOM 735 N N . GLN A 1 95 ? -10.620 1.033 -6.915 1.00 47.94 95 GLN A N 1
ATOM 736 C CA . GLN A 1 95 ? -11.323 -0.079 -7.572 1.00 47.94 95 GLN A CA 1
ATOM 737 C C . GLN A 1 95 ? -11.702 0.215 -9.035 1.00 47.94 95 GLN A C 1
ATOM 739 O O . GLN A 1 95 ? -11.682 -0.689 -9.876 1.00 47.94 95 GLN A O 1
ATOM 744 N N . LYS A 1 96 ? -11.993 1.473 -9.384 1.00 43.41 96 LYS A N 1
ATOM 745 C CA . LYS A 1 96 ? -12.282 1.898 -10.763 1.00 43.41 96 LYS A CA 1
ATOM 746 C C . LYS A 1 96 ? -11.053 1.798 -11.670 1.00 43.41 96 LYS A C 1
ATOM 748 O O . LYS A 1 9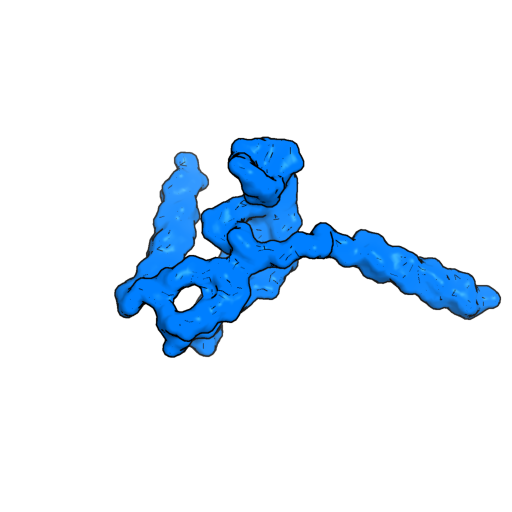6 ? -11.184 1.465 -12.845 1.00 43.41 96 LYS A O 1
ATOM 753 N N . TYR A 1 97 ? -9.849 2.022 -11.143 1.00 43.06 97 TYR A N 1
ATOM 754 C CA . TYR A 1 97 ? -8.612 1.763 -11.892 1.00 43.06 97 TYR A CA 1
ATOM 755 C C . TYR A 1 97 ? -8.309 0.262 -12.027 1.00 43.06 97 TYR A C 1
ATOM 757 O O . TYR A 1 97 ? -7.754 -0.153 -13.043 1.00 43.06 97 TYR A O 1
ATOM 765 N N . HIS A 1 98 ? -8.729 -0.570 -11.066 1.00 43.19 98 HIS A N 1
ATOM 766 C CA . HIS A 1 98 ? -8.623 -2.032 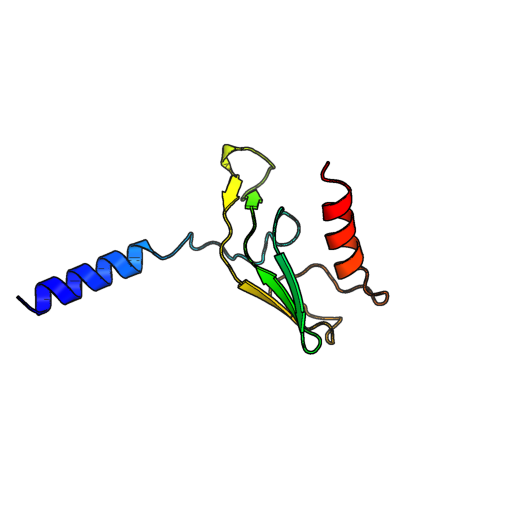-11.173 1.00 43.19 98 HIS A CA 1
ATOM 767 C C . HIS A 1 98 ? -9.538 -2.609 -12.270 1.00 43.19 98 HIS A C 1
ATOM 769 O O . HIS A 1 98 ? -9.135 -3.509 -12.997 1.00 43.19 98 HIS A O 1
ATOM 775 N N . SER A 1 99 ? -10.747 -2.064 -12.435 1.00 39.91 99 SER A N 1
ATOM 776 C CA . SER A 1 99 ? -11.742 -2.545 -13.412 1.00 39.91 99 SER A CA 1
ATOM 777 C C . SER A 1 99 ? -11.519 -2.056 -14.850 1.00 39.91 99 SER A C 1
ATOM 779 O O . SER A 1 99 ? -12.030 -2.676 -15.776 1.00 39.91 99 SER A O 1
ATOM 781 N N . ASN A 1 100 ? -10.721 -1.003 -15.055 1.00 36.25 100 ASN A N 1
ATOM 782 C CA . ASN A 1 100 ? -10.349 -0.496 -16.386 1.00 36.25 100 ASN A CA 1
ATOM 783 C C . ASN A 1 100 ? -8.973 -0.996 -16.874 1.00 36.25 100 ASN A C 1
ATOM 785 O O . ASN A 1 100 ? -8.427 -0.454 -17.829 1.00 36.25 100 ASN A O 1
ATOM 789 N N . SER A 1 101 ? -8.393 -1.995 -16.202 1.00 38.62 101 SER A N 1
ATOM 790 C CA . SER A 1 101 ? -7.091 -2.585 -16.546 1.00 38.62 101 SER A CA 1
ATOM 791 C C . SER A 1 101 ? -7.248 -3.952 -17.232 1.00 38.62 101 SER A C 1
ATOM 793 O O . SER A 1 101 ? -6.635 -4.929 -16.795 1.00 38.62 101 SER A O 1
ATOM 795 N N . PHE A 1 102 ? -8.078 -4.011 -18.279 1.00 39.38 102 PHE A N 1
ATOM 796 C CA . PHE A 1 102 ? -8.142 -5.117 -19.241 1.00 39.38 102 PHE A CA 1
ATOM 797 C C . PHE A 1 102 ? -7.825 -4.598 -20.640 1.00 39.38 102 PHE A C 1
ATOM 799 O O . PHE A 1 102 ? -8.409 -3.556 -21.015 1.00 39.38 102 PHE A O 1
#

Sequence (102 aa):
MFMLALVSALLVAKTIQQSGRDPTQDVCRRHKHLTCVVDSKLYLYGGIAYYGSGMNVSTLQTNTYLLWEDLTKAEGTEYSFPVQYSNGSIVSNMQKYHSNSF

Radius of gyration: 17.42 Å; Cα contacts (8 Å, |Δi|>4): 121; chains: 1; bounding box: 55×32×34 Å

pLDDT: mean 71.32, std 14.56, range [36.25, 92.75]

Solvent-accessible surface area (backbone atoms only — not comparable to full-atom values): 6235 Å² total; per-residue (Å²): 113,72,68,60,54,53,54,52,52,54,52,54,57,60,70,64,61,69,69,96,61,75,81,34,82,46,56,93,55,46,43,85,49,49,75,50,77,56,96,61,26,44,37,39,37,45,24,38,30,43,61,70,101,51,90,43,81,92,29,53,41,80,40,77,59,78,47,67,39,60,71,84,48,61,69,80,54,64,62,67,49,79,75,54,44,96,85,53,44,54,61,52,51,58,51,51,55,61,72,67,70,121

Mean predicted aligned error: 11.78 Å

Nearest PDB structures (foldseek):
  9d1z-assembly1_A  TM=8.682E-01  e=4.037E-01  Homo sapiens
  9d1i-assembly1_A  TM=8.644E-01  e=4.290E-01  Homo sapiens
  8ebn-assembly1_A-2  TM=7.628E-01  e=2.655E+00  Homo sapiens
  8ebl-assembly2_B  TM=7.567E-01  e=2.999E+00  Homo sapiens
  3k44-assembly1_A  TM=3.312E-01  e=2.499E+00  Drosophila melanogaster

Foldseek 3Di:
DVVVVVVVVVVVVVVPPPDPDQPQQFPVQFPPWDWDDDPQKIKTAKGWGQPDDDDDPVSIDIDGDIDIWHNVDQPDTDRNQPGQDPVRVSVVVNVVVVVPPD